Protein AF-A0A5C6Z8B6-F1 (afdb_monomer_lite)

Radius of gyration: 28.6 Å; chains: 1; bounding box: 38×40×84 Å

Foldseek 3Di:
DVPVVVVVVVVVVVVVVVVVVVVPPDDDDDDDDDDDDDDDPVRVCVVVVHDDDPDDDQDPPNVCVVVDPVSSVVVVVCCVPDPPNVVD

pLDDT: mean 86.29, std 9.7, range [51.97, 98.5]

Sequence (88 aa):
MTSRSLHRTTLALAMGAALLMVLAACAPIPKLAEPGRPIDGDEAVARLGLEAGPAEALDAQWWKAFRDPQLDALVEQAIANSPTLALA

Secondary structure (DSSP, 8-state):
--HHHHHHHHHHHHHHHHHHHHHT-----PPPPPPPPPPPHHHHHHHHTPPP---PPPPTTGGGGG--HHHHHHHHHHHHT-TTTTT-

Structure (mmCIF, N/CA/C/O backbone):
data_AF-A0A5C6Z8B6-F1
#
_entry.id   AF-A0A5C6Z8B6-F1
#
loop_
_atom_site.group_PDB
_atom_site.id
_atom_site.type_symbol
_atom_site.label_atom_id
_atom_site.label_alt_id
_atom_site.label_comp_id
_atom_site.label_asym_id
_atom_site.label_entity_id
_atom_site.label_seq_id
_atom_site.pdbx_PDB_ins_code
_atom_site.Cartn_x
_atom_site.Cartn_y
_atom_site.Cartn_z
_atom_site.occupancy
_atom_site.B_iso_or_equiv
_atom_site.auth_seq_id
_atom_site.auth_comp_id
_atom_site.auth_asym_id
_atom_site.auth_atom_id
_atom_site.pdbx_PDB_model_num
ATOM 1 N N . MET A 1 1 ? -10.299 17.655 61.263 1.00 51.97 1 MET A N 1
ATOM 2 C CA . MET A 1 1 ? -11.014 16.803 60.277 1.00 51.97 1 MET A CA 1
ATOM 3 C C . MET A 1 1 ? -11.150 17.433 58.875 1.00 51.97 1 MET A C 1
ATOM 5 O O . MET A 1 1 ? -11.634 16.766 57.975 1.00 51.97 1 MET A O 1
ATOM 9 N N . THR A 1 2 ? -10.671 18.663 58.643 1.00 58.47 2 THR A N 1
ATOM 10 C CA . THR A 1 2 ? -10.845 19.456 57.402 1.00 58.47 2 THR A CA 1
ATOM 11 C C . THR A 1 2 ? -9.836 19.149 56.283 1.00 58.47 2 THR A C 1
ATOM 13 O O . THR A 1 2 ? -10.199 19.159 55.110 1.00 58.47 2 THR A O 1
ATOM 16 N N . SER A 1 3 ? -8.593 18.789 56.624 1.00 59.62 3 SER A N 1
ATOM 17 C CA . SER A 1 3 ? -7.503 18.578 55.650 1.00 59.62 3 SER A CA 1
ATOM 18 C C . SER A 1 3 ? -7.758 17.421 54.665 1.00 59.62 3 SER A C 1
ATOM 20 O O . SER A 1 3 ? -7.497 17.551 53.474 1.00 59.62 3 SER A O 1
ATOM 22 N N . ARG A 1 4 ? -8.363 16.306 55.101 1.00 65.25 4 ARG A N 1
ATOM 23 C CA . ARG A 1 4 ? -8.678 15.167 54.209 1.00 65.25 4 ARG A CA 1
ATOM 24 C C . ARG A 1 4 ? -9.762 15.476 53.169 1.00 65.25 4 ARG A C 1
ATOM 26 O O . ARG A 1 4 ? -9.777 14.838 52.123 1.00 65.25 4 ARG A O 1
ATOM 33 N N . SER A 1 5 ? -10.655 16.428 53.446 1.00 64.38 5 SER A N 1
ATOM 34 C CA . SER A 1 5 ? -11.704 16.839 52.501 1.00 64.38 5 SER A CA 1
ATOM 35 C C . SER A 1 5 ? -11.127 17.720 51.388 1.00 64.38 5 SER A C 1
ATOM 37 O O . SER A 1 5 ? -11.403 17.493 50.214 1.00 64.38 5 SER A O 1
ATOM 39 N N . LEU A 1 6 ? -10.219 18.633 51.757 1.00 68.75 6 LEU A N 1
ATOM 40 C CA . LEU A 1 6 ? -9.494 19.520 50.839 1.00 68.75 6 LEU A CA 1
ATOM 41 C C . LEU A 1 6 ? -8.580 18.761 49.860 1.00 68.75 6 LEU A C 1
ATOM 43 O O . LEU A 1 6 ? -8.474 19.154 48.706 1.00 68.75 6 LEU A O 1
ATOM 47 N N . HIS A 1 7 ? -7.961 17.654 50.288 1.00 75.12 7 HIS A N 1
ATOM 48 C CA . HIS A 1 7 ? -7.131 16.817 49.406 1.00 75.12 7 HIS A CA 1
ATOM 49 C C . HIS A 1 7 ? -7.951 15.983 48.407 1.00 75.12 7 HIS A C 1
ATOM 51 O O . HIS A 1 7 ? -7.462 15.649 47.333 1.00 75.12 7 HIS A O 1
ATOM 57 N N . ARG A 1 8 ? -9.197 15.621 48.742 1.00 80.06 8 ARG A N 1
ATOM 58 C CA . ARG A 1 8 ? -10.068 14.838 47.846 1.00 80.06 8 ARG A CA 1
ATOM 59 C C . ARG A 1 8 ? -10.669 15.713 46.749 1.00 80.06 8 ARG A C 1
ATOM 61 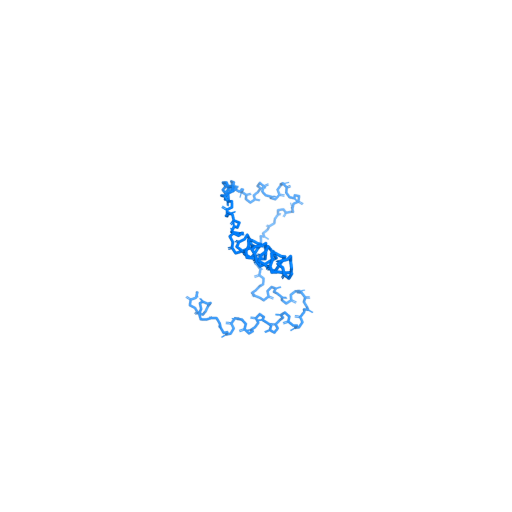O O . ARG A 1 8 ? -10.794 15.254 45.618 1.00 80.06 8 ARG A O 1
ATOM 68 N N . THR A 1 9 ? -10.998 16.966 47.063 1.00 81.50 9 THR A N 1
ATOM 69 C CA . THR A 1 9 ? -11.505 17.928 46.076 1.00 81.50 9 THR A CA 1
ATOM 70 C C . THR A 1 9 ? -10.420 18.383 45.103 1.00 81.50 9 THR A C 1
ATOM 72 O O . THR A 1 9 ? -10.690 18.449 43.907 1.00 81.50 9 THR A O 1
ATOM 75 N N . THR A 1 10 ? -9.185 18.617 45.562 1.00 86.06 10 THR A N 1
ATOM 76 C CA . THR A 1 10 ? -8.060 18.940 44.665 1.00 86.06 10 THR A CA 1
ATOM 77 C C . THR A 1 10 ? -7.705 17.784 43.732 1.00 86.06 10 THR A C 1
ATOM 79 O O . THR A 1 10 ? -7.474 18.020 42.548 1.00 86.06 10 THR A O 1
ATOM 82 N N . LEU A 1 11 ? -7.732 16.535 44.217 1.00 88.25 11 LEU A N 1
ATOM 83 C CA . LEU A 1 11 ? -7.476 15.359 43.379 1.00 88.25 11 LEU A CA 1
ATOM 84 C C . LEU A 1 11 ? -8.554 15.176 42.297 1.00 88.25 11 LEU A C 1
ATOM 86 O O . LEU A 1 11 ? -8.229 14.923 41.140 1.00 88.25 11 LEU A O 1
ATOM 90 N N . ALA A 1 12 ? -9.832 15.350 42.653 1.00 88.69 12 ALA A N 1
ATOM 91 C CA . ALA A 1 12 ? -10.941 15.257 41.704 1.00 88.69 12 ALA A CA 1
ATOM 92 C C . ALA A 1 12 ? -10.873 16.349 40.623 1.00 88.69 12 ALA A C 1
ATOM 94 O O . ALA A 1 12 ? -11.124 16.073 39.451 1.00 88.69 12 ALA A O 1
ATOM 95 N N . LEU A 1 13 ? -10.479 17.571 41.000 1.00 90.56 13 LEU A N 1
ATOM 96 C CA . LEU A 1 13 ? -10.323 18.679 40.060 1.00 90.56 13 LEU A CA 1
ATOM 97 C C . LEU A 1 13 ? -9.158 18.443 39.089 1.00 90.56 13 LEU A C 1
ATOM 99 O O . LEU A 1 13 ? -9.310 18.651 37.888 1.00 90.56 13 LEU A O 1
ATOM 103 N N . ALA A 1 14 ? -8.019 17.959 39.594 1.00 92.19 14 ALA A N 1
ATOM 104 C CA . ALA A 1 14 ? -6.860 17.619 38.770 1.00 92.19 14 ALA A CA 1
ATOM 105 C C . ALA A 1 14 ? -7.181 16.495 37.772 1.00 92.19 14 ALA A C 1
ATOM 107 O O . ALA A 1 14 ? -6.815 16.573 36.601 1.00 92.19 14 ALA A O 1
ATOM 108 N N . MET A 1 15 ? -7.920 15.479 38.219 1.00 93.75 15 MET A N 1
ATOM 109 C CA . MET A 1 15 ? -8.332 14.357 37.378 1.00 93.75 15 MET A CA 1
ATOM 110 C C . MET A 1 15 ? -9.359 14.778 36.318 1.00 93.75 15 MET A C 1
ATOM 112 O O . MET A 1 15 ? -9.263 14.353 35.169 1.00 93.75 15 MET A O 1
ATOM 116 N N . GLY A 1 16 ? -10.291 15.671 36.671 1.00 94.44 16 GLY A N 1
ATOM 117 C CA . GLY A 1 16 ? -11.222 16.281 35.720 1.00 94.44 16 GLY A CA 1
ATOM 118 C C . GLY A 1 16 ? -10.514 17.138 34.667 1.00 94.44 16 GLY A C 1
ATOM 119 O O . GLY A 1 16 ? -10.808 17.019 33.481 1.00 94.44 16 GLY A O 1
ATOM 120 N N . ALA A 1 17 ? -9.532 17.945 35.077 1.00 92.44 17 ALA A N 1
ATOM 121 C CA . ALA A 1 17 ? -8.729 18.752 34.159 1.00 92.44 17 ALA A CA 1
ATOM 122 C C . ALA A 1 17 ? -7.907 17.884 33.193 1.00 92.44 17 ALA A C 1
ATOM 124 O O . ALA A 1 17 ? -7.884 18.157 31.995 1.00 92.44 17 ALA A O 1
ATOM 125 N N . ALA A 1 18 ? -7.289 16.806 33.688 1.00 92.31 18 ALA A N 1
ATOM 126 C CA . ALA A 1 18 ? -6.551 15.861 32.853 1.00 92.31 18 ALA A CA 1
ATOM 127 C C . ALA A 1 18 ? -7.461 15.169 31.825 1.00 92.31 18 ALA A C 1
ATOM 129 O O . ALA A 1 18 ? -7.102 15.069 30.653 1.00 92.31 18 ALA A O 1
ATOM 130 N N . LEU A 1 19 ? -8.661 14.747 32.238 1.00 93.81 19 LEU A N 1
ATOM 131 C CA . LEU A 1 19 ? -9.631 14.117 31.342 1.00 93.81 19 LEU A CA 1
ATOM 132 C C . LEU A 1 19 ? -10.091 15.073 30.232 1.00 93.81 19 LEU A C 1
ATOM 134 O O . LEU A 1 19 ? -10.141 14.683 29.068 1.00 93.81 19 LEU A O 1
ATOM 138 N N . LEU A 1 20 ? -10.365 16.335 30.569 1.00 92.56 20 LEU A N 1
ATOM 139 C CA . LEU A 1 20 ? -10.714 17.361 29.582 1.00 92.56 20 LEU A CA 1
ATOM 140 C C . LEU A 1 20 ? -9.575 17.613 28.585 1.00 92.56 20 LEU A C 1
ATOM 142 O O . LEU A 1 20 ? -9.837 17.789 27.399 1.00 92.56 20 LEU A O 1
ATOM 146 N N . MET A 1 21 ? -8.321 17.582 29.042 1.00 90.25 21 MET A N 1
ATOM 147 C CA . MET A 1 21 ? -7.150 17.762 28.180 1.00 90.25 21 MET A CA 1
ATOM 148 C C . MET A 1 21 ? -6.998 16.619 27.167 1.00 90.25 21 MET A C 1
ATOM 150 O O . MET A 1 21 ? -6.685 16.870 26.007 1.00 90.25 21 MET A O 1
ATOM 154 N N . VAL A 1 22 ? -7.278 15.378 27.582 1.00 89.81 22 VAL A N 1
ATOM 155 C CA . VAL A 1 22 ? -7.275 14.200 26.696 1.00 89.81 22 VAL A CA 1
ATOM 156 C C . VAL A 1 22 ? -8.421 14.264 25.685 1.00 89.81 22 VAL A C 1
ATOM 158 O O . VAL A 1 22 ? -8.209 13.998 24.506 1.00 89.81 22 VAL A O 1
ATOM 161 N N . LEU A 1 23 ? -9.627 14.649 26.116 1.00 88.75 23 LEU A N 1
ATOM 162 C CA . LEU A 1 23 ? -10.788 14.757 25.223 1.00 88.75 23 LEU A CA 1
ATOM 163 C C . LEU A 1 23 ? -10.659 15.907 24.213 1.00 88.75 23 LEU A C 1
ATOM 165 O O . LEU A 1 23 ? -11.197 15.813 23.113 1.00 88.75 23 LEU A O 1
ATOM 169 N N . ALA A 1 24 ? -9.952 16.980 24.570 1.00 86.38 24 ALA A N 1
ATOM 170 C CA . ALA A 1 24 ? -9.723 18.129 23.698 1.00 86.38 24 ALA A CA 1
ATOM 171 C C . ALA A 1 24 ? -8.493 17.976 22.781 1.00 86.38 24 ALA A C 1
ATOM 173 O O . ALA A 1 24 ? -8.194 18.894 22.017 1.00 86.38 24 ALA A O 1
ATOM 174 N N . ALA A 1 25 ? -7.786 16.840 22.821 1.00 83.25 25 ALA A N 1
ATOM 175 C CA . ALA A 1 25 ? -6.567 16.591 22.048 1.00 83.25 25 ALA A CA 1
ATOM 176 C C . ALA A 1 25 ? -6.829 16.296 20.554 1.00 83.25 25 ALA A C 1
ATOM 178 O O . ALA A 1 25 ? -6.227 15.394 19.969 1.00 83.25 25 ALA A O 1
ATOM 179 N N . CYS A 1 26 ? -7.720 17.054 19.911 1.00 85.31 26 CYS A N 1
ATOM 180 C CA . CYS A 1 26 ? -7.886 16.992 18.463 1.00 85.31 26 CYS A CA 1
ATOM 181 C C . CYS A 1 26 ? -6.609 17.495 17.778 1.00 85.31 26 CYS A C 1
ATOM 183 O O . CYS A 1 26 ? -6.253 18.669 17.885 1.00 85.31 26 CYS A O 1
ATOM 185 N N . ALA A 1 27 ? -5.931 16.610 17.046 1.00 82.31 27 ALA A N 1
ATOM 186 C CA . ALA A 1 27 ? -4.834 16.997 16.173 1.00 82.31 27 ALA A CA 1
ATOM 187 C C . ALA A 1 27 ? -5.399 17.712 14.929 1.00 82.31 27 ALA A C 1
ATOM 189 O O . ALA A 1 27 ? -6.272 17.151 14.258 1.00 82.31 27 ALA A O 1
ATOM 190 N N . PRO A 1 28 ? -4.935 18.929 14.590 1.00 83.94 28 PRO A N 1
ATOM 191 C CA . PRO A 1 28 ? -5.315 19.552 13.332 1.00 83.94 28 PRO A CA 1
ATOM 192 C C . PRO A 1 28 ? -4.785 18.704 12.173 1.00 83.94 28 PRO A C 1
ATOM 194 O O . PRO A 1 28 ? -3.615 18.323 12.165 1.00 83.94 28 PRO A O 1
ATOM 197 N N . ILE A 1 29 ? -5.637 18.421 11.186 1.00 83.56 29 ILE A N 1
ATOM 198 C CA . ILE A 1 29 ? -5.197 17.794 9.937 1.00 83.56 29 ILE A CA 1
ATOM 199 C C . ILE A 1 29 ? -4.346 18.840 9.204 1.00 83.56 29 ILE A C 1
ATOM 201 O O . ILE A 1 29 ? -4.881 19.893 8.840 1.00 83.56 29 ILE A O 1
ATOM 205 N N . PRO A 1 30 ? -3.033 18.614 9.014 1.00 83.75 30 PRO A N 1
ATOM 206 C CA . PRO A 1 30 ? -2.211 19.562 8.285 1.00 83.75 30 PRO A CA 1
ATOM 207 C C . PRO A 1 30 ? -2.716 19.646 6.847 1.00 83.75 30 PRO A C 1
ATOM 209 O O . PRO A 1 30 ? -3.113 18.644 6.248 1.00 83.75 30 PRO A O 1
ATOM 212 N N . LYS A 1 31 ? -2.689 20.851 6.276 1.00 87.06 31 LYS A N 1
ATOM 213 C CA . LYS A 1 31 ? -2.933 21.011 4.845 1.00 87.06 31 LYS A CA 1
ATOM 214 C C . LYS A 1 31 ? -1.881 20.180 4.106 1.00 87.06 31 LYS A C 1
ATOM 216 O O . LYS A 1 31 ? -0.688 20.384 4.331 1.00 87.06 31 LYS A O 1
ATOM 221 N N . LEU A 1 32 ? -2.318 19.239 3.266 1.00 83.44 32 LEU A N 1
ATOM 222 C CA . LEU A 1 32 ? -1.394 18.515 2.396 1.00 83.44 32 LEU A CA 1
ATOM 223 C C . LEU A 1 32 ? -0.641 19.530 1.532 1.00 83.44 32 LEU A C 1
ATOM 225 O O . LEU A 1 32 ? -1.215 20.531 1.092 1.00 83.44 32 LEU A O 1
ATOM 229 N N . ALA A 1 33 ? 0.648 19.270 1.321 1.00 86.25 33 ALA A N 1
ATOM 230 C CA . ALA A 1 33 ? 1.426 20.006 0.340 1.00 86.25 33 ALA A CA 1
ATOM 231 C C . ALA A 1 33 ? 0.759 19.919 -1.039 1.00 86.25 33 ALA A C 1
ATOM 233 O O . ALA A 1 33 ? -0.008 18.992 -1.318 1.00 86.25 33 ALA A O 1
ATOM 234 N N . GLU A 1 34 ? 1.068 20.899 -1.883 1.00 87.25 34 GLU A N 1
ATOM 235 C CA . GLU A 1 34 ? 0.599 20.920 -3.264 1.00 87.25 34 GLU A CA 1
ATOM 236 C C . GLU A 1 34 ? 0.930 19.578 -3.945 1.00 87.25 34 GLU A C 1
ATOM 238 O O . GLU A 1 34 ? 2.034 19.055 -3.734 1.00 87.25 34 GLU A O 1
ATOM 243 N N . PRO A 1 35 ? 0.004 18.998 -4.732 1.00 83.56 35 PRO A N 1
ATOM 244 C CA . PRO A 1 35 ? 0.275 17.766 -5.455 1.00 83.56 35 PRO A CA 1
ATOM 245 C C . PRO A 1 35 ? 1.556 17.893 -6.282 1.00 83.56 35 PRO A C 1
ATOM 247 O O . PRO A 1 35 ? 1.816 18.926 -6.902 1.00 83.56 35 PRO A O 1
ATOM 250 N N . GLY A 1 36 ? 2.368 16.835 -6.292 1.00 83.31 36 GLY A N 1
ATOM 251 C CA . GLY A 1 36 ? 3.576 16.801 -7.110 1.00 83.31 36 GLY A CA 1
ATOM 252 C C . GLY A 1 36 ? 3.264 17.014 -8.596 1.00 83.31 36 GLY A C 1
ATOM 253 O O . GLY A 1 36 ? 2.196 16.640 -9.082 1.00 83.31 36 GLY A O 1
ATOM 254 N N . ARG A 1 37 ? 4.216 17.602 -9.333 1.00 88.31 37 ARG A N 1
ATOM 255 C CA . ARG A 1 37 ? 4.119 17.740 -10.794 1.00 88.31 37 ARG A CA 1
ATOM 256 C C . ARG A 1 37 ? 4.084 16.342 -11.439 1.00 88.31 37 ARG A C 1
ATOM 258 O O . ARG A 1 37 ? 4.943 15.529 -11.087 1.00 88.31 37 ARG A O 1
ATOM 265 N N . PRO A 1 38 ? 3.174 16.073 -12.396 1.00 86.31 38 PRO A N 1
ATOM 266 C CA . PRO A 1 38 ? 3.225 14.856 -13.199 1.00 86.31 38 PRO A CA 1
ATOM 267 C C . PRO A 1 38 ? 4.591 14.728 -13.876 1.00 86.31 38 PRO A C 1
ATOM 269 O O . PRO A 1 38 ? 5.105 15.709 -14.422 1.00 86.31 38 PRO A O 1
ATOM 272 N N . ILE A 1 39 ? 5.175 13.536 -13.822 1.00 88.56 39 ILE A N 1
ATOM 273 C CA . ILE A 1 39 ? 6.395 13.212 -14.562 1.00 88.56 39 ILE A CA 1
ATOM 274 C C . ILE A 1 39 ? 6.005 12.424 -15.806 1.00 88.56 39 ILE A C 1
ATOM 276 O O . ILE A 1 39 ? 5.096 11.596 -15.754 1.00 88.56 39 ILE A O 1
ATOM 280 N N . ASP A 1 40 ? 6.681 12.705 -16.912 1.00 89.12 40 ASP A N 1
ATOM 281 C CA . ASP A 1 40 ? 6.563 11.883 -18.109 1.00 89.12 40 ASP A CA 1
ATOM 282 C C . ASP A 1 40 ? 7.214 10.507 -17.872 1.00 89.12 40 ASP A C 1
ATOM 284 O O . ASP A 1 40 ? 8.136 10.387 -17.057 1.00 89.12 40 ASP A O 1
ATOM 288 N N . GLY A 1 41 ? 6.727 9.473 -18.561 1.00 83.75 41 GLY A N 1
ATOM 289 C CA . GLY A 1 41 ? 7.245 8.110 -18.427 1.00 83.75 41 GLY A CA 1
ATOM 290 C C . GLY A 1 41 ? 8.741 8.019 -18.733 1.00 83.75 41 GLY A C 1
ATOM 291 O O . GLY A 1 41 ? 9.477 7.389 -17.973 1.00 83.75 41 GLY A O 1
ATOM 292 N N . ASP A 1 42 ? 9.215 8.725 -19.759 1.00 85.56 42 ASP A N 1
ATOM 293 C CA . ASP A 1 42 ? 10.628 8.722 -20.142 1.00 85.56 42 ASP A CA 1
ATOM 294 C C . ASP A 1 42 ? 11.483 9.474 -19.107 1.00 85.56 42 ASP A C 1
ATOM 296 O O . ASP A 1 42 ? 12.581 9.032 -18.749 1.00 85.56 42 ASP A O 1
ATOM 300 N N . GLU A 1 43 ? 10.956 10.576 -18.550 1.00 88.94 43 G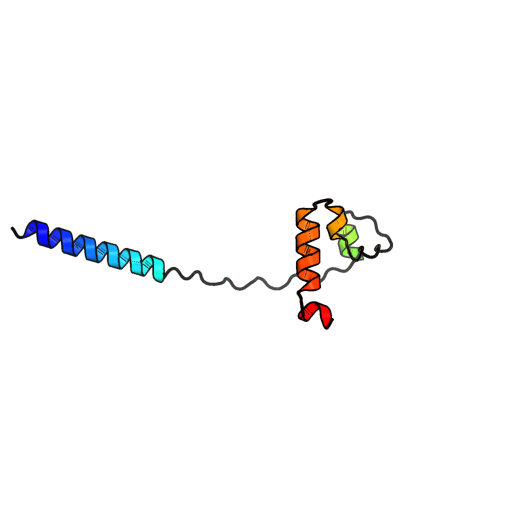LU A N 1
ATOM 301 C CA . GLU A 1 43 ? 11.594 11.298 -17.436 1.00 88.94 43 GLU A CA 1
ATOM 302 C C . GLU A 1 43 ? 11.721 10.382 -16.205 1.00 88.94 43 GLU A C 1
ATOM 304 O O . GLU A 1 43 ? 12.759 10.367 -15.537 1.00 88.94 43 GLU A O 1
ATOM 309 N N . ALA A 1 44 ? 10.683 9.596 -15.907 1.00 87.25 44 ALA A N 1
ATOM 310 C CA . ALA A 1 44 ? 10.665 8.663 -14.786 1.00 87.25 44 ALA A CA 1
ATOM 311 C C . ALA A 1 44 ? 11.708 7.552 -14.949 1.00 87.25 44 ALA A C 1
ATOM 313 O O . ALA A 1 44 ? 12.483 7.303 -14.024 1.00 87.25 44 ALA A O 1
ATOM 314 N N . VAL A 1 45 ? 11.759 6.924 -16.126 1.00 88.69 45 VAL A N 1
ATOM 315 C CA . VAL A 1 45 ? 12.697 5.838 -16.444 1.00 88.69 45 VAL A CA 1
ATOM 316 C C . VAL A 1 45 ? 14.141 6.301 -16.256 1.00 88.69 45 VAL A C 1
ATOM 318 O O . VAL A 1 45 ? 14.903 5.663 -15.525 1.00 88.69 45 VAL A O 1
ATOM 321 N N . ALA A 1 46 ? 14.494 7.462 -16.816 1.00 87.31 46 ALA A N 1
ATOM 322 C CA . ALA A 1 46 ? 15.836 8.027 -16.697 1.00 87.31 46 ALA A CA 1
ATOM 323 C C . ALA A 1 46 ? 16.209 8.373 -15.245 1.00 87.31 46 ALA A C 1
ATOM 325 O O . ALA A 1 46 ? 17.330 8.114 -14.807 1.00 87.31 46 ALA A O 1
ATOM 326 N N . ARG A 1 47 ? 15.273 8.944 -14.475 1.00 89.75 47 ARG A N 1
ATOM 327 C CA . ARG A 1 47 ? 15.514 9.347 -13.078 1.00 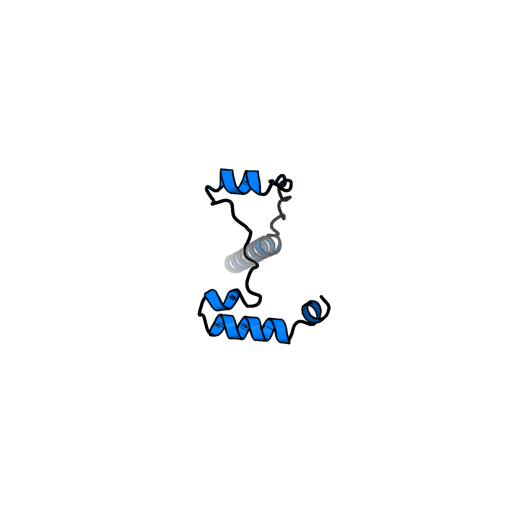89.75 47 ARG A CA 1
ATOM 328 C C . ARG A 1 47 ? 15.623 8.168 -12.116 1.00 89.75 47 ARG A C 1
ATOM 330 O O . ARG A 1 47 ? 16.299 8.293 -11.097 1.00 89.75 47 ARG A O 1
ATOM 337 N N . LEU A 1 48 ? 14.939 7.066 -12.409 1.00 88.94 48 LEU A N 1
ATOM 338 C CA . LEU A 1 48 ? 14.892 5.873 -11.563 1.00 88.94 48 LEU A CA 1
ATOM 339 C C . LEU A 1 48 ? 15.928 4.812 -11.962 1.00 88.94 48 LEU A C 1
ATOM 341 O O . LEU A 1 48 ? 16.055 3.809 -11.264 1.00 88.94 48 LEU A O 1
ATOM 345 N N . GLY A 1 49 ? 16.671 5.027 -13.055 1.00 87.81 49 GLY A N 1
ATOM 346 C CA . GLY A 1 49 ? 17.626 4.047 -13.576 1.00 87.81 49 GLY A CA 1
ATOM 347 C C . GLY A 1 49 ? 16.947 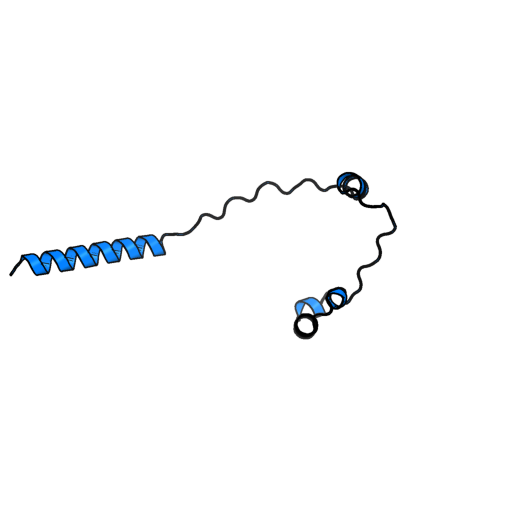2.764 -14.059 1.00 87.81 49 GLY A C 1
ATOM 348 O O . GLY A 1 49 ? 17.523 1.686 -13.938 1.00 87.81 49 GLY A O 1
ATOM 349 N N . LEU A 1 50 ? 15.708 2.875 -14.544 1.00 85.00 50 LEU A N 1
ATOM 350 C CA . LEU A 1 50 ? 14.953 1.753 -15.094 1.00 85.00 50 LEU A CA 1
ATOM 351 C C . LEU A 1 50 ? 15.361 1.519 -16.551 1.00 85.00 50 LEU A C 1
ATOM 353 O O . LEU A 1 50 ? 15.798 2.440 -17.243 1.00 85.00 50 LEU A O 1
ATOM 357 N N . GLU A 1 51 ? 15.185 0.294 -17.034 1.00 81.62 51 GLU A N 1
ATOM 358 C CA . GLU A 1 51 ? 15.312 0.014 -18.461 1.00 81.62 51 GLU A CA 1
ATOM 359 C C . GLU A 1 51 ? 14.017 0.399 -19.183 1.00 81.62 51 GLU A C 1
ATOM 361 O O . GLU A 1 51 ? 12.918 0.034 -18.761 1.00 81.62 51 GLU A O 1
ATOM 366 N N . ALA A 1 52 ? 14.148 1.157 -20.273 1.00 73.50 52 ALA A N 1
ATOM 367 C CA . ALA A 1 52 ? 13.023 1.474 -21.140 1.00 73.50 52 ALA A CA 1
ATOM 368 C C . ALA A 1 52 ? 12.632 0.224 -21.942 1.00 73.50 52 ALA A C 1
ATOM 370 O O . ALA A 1 52 ? 13.445 -0.325 -22.687 1.00 73.50 52 ALA A O 1
ATOM 371 N N . GLY A 1 53 ? 11.381 -0.208 -21.816 1.00 72.06 53 GLY A N 1
ATOM 372 C CA . GLY A 1 53 ? 10.840 -1.353 -22.540 1.00 72.06 53 GLY A CA 1
ATOM 373 C C . GLY A 1 53 ? 9.316 -1.289 -22.621 1.00 72.06 53 GLY A C 1
ATOM 374 O O . GLY A 1 53 ? 8.702 -0.480 -21.919 1.00 72.06 53 GLY A O 1
ATOM 375 N N . PRO A 1 54 ? 8.683 -2.105 -23.484 1.00 73.00 54 PRO A N 1
ATOM 376 C CA . PRO A 1 54 ? 7.233 -2.220 -23.491 1.00 73.00 54 PRO A CA 1
ATOM 377 C C . PRO A 1 54 ? 6.768 -2.600 -22.085 1.00 73.00 54 PRO A C 1
ATOM 379 O O . PRO A 1 54 ? 7.231 -3.592 -21.525 1.00 73.00 54 PRO A O 1
ATOM 382 N N . ALA A 1 55 ? 5.883 -1.785 -21.510 1.00 71.00 55 ALA A N 1
ATOM 383 C CA . ALA A 1 55 ? 5.286 -2.093 -20.223 1.00 71.00 55 ALA A CA 1
ATOM 384 C C . ALA A 1 55 ? 4.536 -3.422 -20.347 1.00 71.00 55 ALA A C 1
ATOM 386 O O . ALA A 1 55 ? 3.567 -3.531 -21.103 1.00 71.00 55 ALA A O 1
ATOM 387 N N . GLU A 1 56 ? 5.004 -4.438 -19.628 1.00 75.69 56 GLU A N 1
ATOM 388 C CA . GLU A 1 56 ? 4.273 -5.690 -19.513 1.00 75.69 56 GLU A CA 1
ATOM 389 C C . GLU A 1 56 ? 2.970 -5.420 -18.759 1.00 75.69 56 GLU A C 1
ATOM 391 O O . GLU A 1 56 ? 2.949 -4.723 -17.739 1.00 75.69 56 GLU A O 1
ATOM 396 N N . ALA A 1 57 ? 1.862 -5.937 -19.288 1.00 80.12 57 ALA A N 1
ATOM 397 C CA . ALA A 1 57 ? 0.594 -5.844 -18.590 1.00 80.12 57 ALA A CA 1
ATOM 398 C C . ALA A 1 57 ? 0.712 -6.598 -17.260 1.00 80.12 57 ALA A C 1
ATOM 400 O O . ALA A 1 57 ? 1.136 -7.754 -17.228 1.00 80.12 57 ALA A O 1
ATOM 401 N N . LEU A 1 58 ? 0.333 -5.937 -16.165 1.00 84.38 58 LEU A N 1
ATOM 402 C CA . LEU A 1 58 ? 0.231 -6.582 -14.861 1.00 84.38 58 LEU A CA 1
ATOM 403 C C . LEU A 1 58 ? -0.758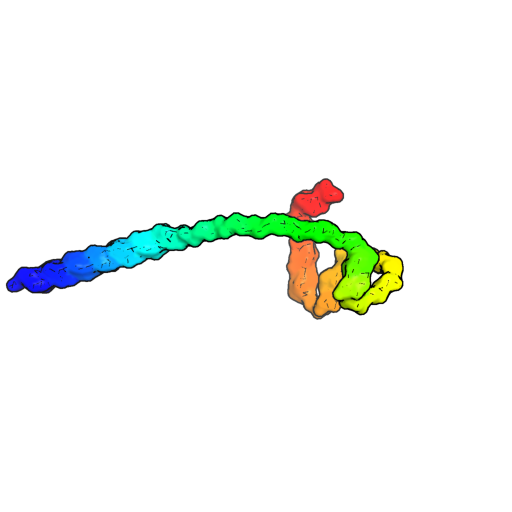 -7.746 -14.943 1.00 84.38 58 LEU A C 1
ATOM 405 O O . LEU A 1 58 ? -1.862 -7.598 -15.472 1.00 84.38 58 LEU A O 1
ATOM 409 N N . ASP A 1 59 ? -0.361 -8.889 -14.390 1.00 90.69 59 ASP A N 1
ATOM 410 C CA . ASP A 1 59 ? -1.236 -10.049 -14.276 1.00 90.69 59 ASP A CA 1
ATOM 411 C C . ASP A 1 59 ? -2.498 -9.682 -13.475 1.00 90.69 59 ASP A C 1
ATOM 413 O O . ASP A 1 59 ? -2.430 -8.996 -12.449 1.00 90.69 59 ASP A O 1
ATOM 417 N N . ALA A 1 60 ? -3.665 -10.141 -13.931 1.00 90.94 60 ALA A N 1
ATOM 418 C CA . ALA A 1 60 ? -4.933 -9.863 -13.256 1.00 90.94 60 ALA A CA 1
ATOM 419 C C . ALA A 1 60 ? -4.950 -10.389 -11.810 1.00 90.94 60 ALA A C 1
ATOM 421 O O . ALA A 1 60 ? -5.624 -9.824 -10.952 1.00 90.94 60 ALA A O 1
ATOM 422 N N . GLN A 1 61 ? -4.181 -11.444 -11.540 1.00 94.00 61 GLN A N 1
ATOM 423 C CA . GLN A 1 61 ? -3.935 -12.037 -10.233 1.00 94.00 61 GLN A CA 1
ATOM 424 C C . GLN A 1 61 ? -2.514 -11.742 -9.730 1.00 94.00 61 GLN A C 1
ATOM 426 O O . GLN A 1 61 ? -1.880 -12.600 -9.115 1.00 94.00 61 GLN A O 1
ATOM 431 N N . TRP A 1 62 ? -2.012 -10.519 -9.947 1.00 94.19 62 TRP A N 1
ATOM 432 C CA . TRP A 1 62 ? -0.671 -10.073 -9.536 1.00 94.19 62 TRP A CA 1
ATOM 433 C C . TRP A 1 62 ? -0.297 -10.449 -8.091 1.00 94.19 62 TRP A C 1
ATOM 435 O O . TRP A 1 62 ? 0.870 -10.715 -7.801 1.00 94.19 62 TRP A O 1
ATOM 445 N N . TRP A 1 63 ? -1.271 -10.516 -7.176 1.00 96.12 63 TRP A N 1
ATOM 446 C CA . TRP A 1 63 ? -1.040 -10.862 -5.771 1.00 96.12 63 TRP A CA 1
ATOM 447 C C . TRP A 1 63 ? -0.543 -12.306 -5.577 1.00 96.12 63 TRP A C 1
ATOM 449 O O . TRP A 1 63 ? 0.099 -12.609 -4.572 1.00 96.12 63 TRP A O 1
ATOM 459 N N . LYS A 1 64 ? -0.753 -13.208 -6.545 1.00 96.44 64 LYS A N 1
ATOM 460 C CA . LYS A 1 64 ? -0.247 -14.589 -6.480 1.00 96.44 64 LYS A CA 1
ATOM 461 C C . LYS A 1 64 ? 1.275 -14.672 -6.556 1.00 96.44 64 LYS A C 1
ATOM 463 O O . LYS A 1 64 ? 1.857 -15.632 -6.049 1.00 96.44 64 LYS A O 1
ATOM 468 N N . ALA A 1 65 ? 1.942 -13.646 -7.087 1.00 95.56 65 ALA A N 1
ATOM 469 C CA . ALA A 1 65 ? 3.402 -13.566 -7.100 1.00 95.56 65 ALA A CA 1
ATOM 470 C C . ALA A 1 65 ? 4.017 -13.577 -5.684 1.00 95.56 65 ALA A C 1
ATOM 472 O O . ALA A 1 65 ? 5.148 -14.033 -5.507 1.00 95.56 65 ALA A O 1
ATOM 473 N N . PHE A 1 66 ? 3.264 -13.151 -4.662 1.00 96.69 66 PHE A N 1
ATOM 474 C CA . PHE A 1 66 ? 3.713 -13.177 -3.267 1.00 96.69 66 PHE A CA 1
ATOM 475 C C . PHE A 1 66 ? 3.763 -14.588 -2.672 1.00 96.69 66 PHE A C 1
ATOM 477 O O . PHE A 1 66 ? 4.464 -14.799 -1.684 1.00 96.69 66 PHE A O 1
ATOM 484 N N . ARG A 1 67 ? 3.071 -15.565 -3.281 1.00 97.31 67 ARG A N 1
ATOM 485 C CA . ARG A 1 67 ? 2.992 -16.961 -2.813 1.00 97.31 67 ARG A CA 1
ATOM 486 C C . ARG A 1 67 ? 2.564 -17.089 -1.344 1.00 97.31 67 ARG A C 1
ATOM 488 O O . ARG A 1 67 ? 3.021 -17.985 -0.639 1.00 97.31 67 ARG A O 1
ATOM 495 N N . ASP A 1 68 ? 1.681 -16.200 -0.902 1.00 98.50 68 ASP A N 1
ATOM 496 C CA . ASP A 1 68 ? 1.090 -16.214 0.433 1.00 98.50 68 ASP A CA 1
ATOM 497 C C . ASP A 1 68 ? -0.356 -16.749 0.347 1.00 98.50 68 ASP A C 1
ATOM 499 O O . ASP A 1 68 ? -1.227 -16.061 -0.192 1.00 98.50 68 ASP A O 1
ATOM 503 N N . PRO A 1 69 ? -0.637 -17.961 0.867 1.00 97.88 69 PRO A N 1
ATOM 504 C CA . PRO A 1 69 ? -1.978 -18.545 0.830 1.00 97.88 69 PRO A CA 1
ATOM 505 C C . PRO A 1 69 ? -3.022 -17.755 1.626 1.00 97.88 69 PRO A C 1
ATOM 507 O O . PRO A 1 69 ? -4.207 -17.799 1.300 1.00 97.88 69 PRO A O 1
ATOM 510 N N . GLN A 1 70 ? -2.608 -17.050 2.682 1.00 98.31 70 GLN A N 1
ATOM 511 C CA . GLN A 1 70 ? -3.512 -16.201 3.452 1.00 98.31 70 GLN A CA 1
ATOM 512 C C . GLN A 1 70 ? -3.899 -14.970 2.635 1.00 98.31 70 GLN A C 1
ATOM 514 O O . GLN A 1 70 ? -5.079 -14.627 2.580 1.00 98.31 70 GLN A O 1
ATOM 519 N N . LEU A 1 71 ? -2.926 -14.331 1.981 1.00 98.31 71 LEU A N 1
ATOM 520 C CA . LEU A 1 71 ? -3.193 -13.200 1.095 1.00 98.31 71 LEU A CA 1
ATOM 521 C C . LEU A 1 71 ? -4.120 -13.603 -0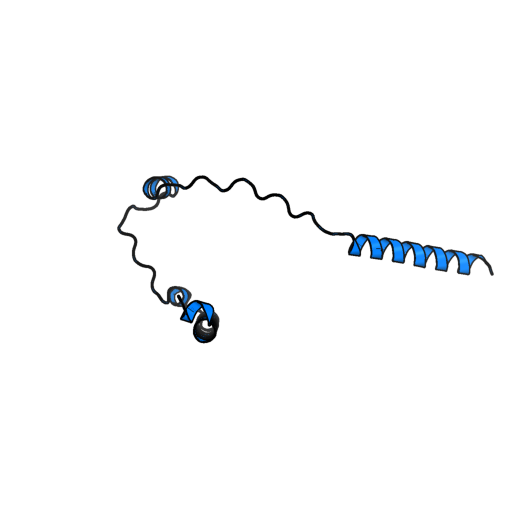.053 1.00 98.31 71 LEU A C 1
ATOM 523 O O . LEU A 1 71 ? -5.074 -12.885 -0.336 1.00 98.31 71 LEU A O 1
ATOM 527 N N . ASP A 1 72 ? -3.862 -14.752 -0.679 1.00 98.12 72 ASP A N 1
ATOM 528 C CA . ASP A 1 72 ? -4.677 -15.251 -1.788 1.00 98.12 72 ASP A CA 1
ATOM 529 C C . ASP A 1 72 ? -6.145 -15.405 -1.364 1.00 98.12 72 ASP A C 1
ATOM 531 O O . ASP A 1 72 ? -7.039 -14.825 -1.979 1.00 98.12 72 ASP A O 1
ATOM 535 N N . ALA A 1 73 ? -6.385 -16.058 -0.220 1.00 97.94 73 ALA A N 1
ATOM 536 C CA . ALA A 1 73 ? -7.728 -16.226 0.327 1.00 97.94 73 ALA A CA 1
ATOM 537 C C . ALA A 1 73 ? -8.419 -14.886 0.641 1.00 97.94 73 ALA A C 1
ATOM 539 O O . ALA A 1 73 ? -9.611 -14.727 0.375 1.00 97.94 73 ALA A O 1
ATOM 540 N N . LEU A 1 74 ? -7.687 -13.914 1.193 1.00 97.75 74 LEU A N 1
ATOM 541 C CA . LEU A 1 74 ? -8.239 -12.596 1.517 1.00 97.75 74 LEU A CA 1
ATOM 542 C C . LEU A 1 74 ? -8.627 -11.810 0.261 1.00 97.75 74 LEU A C 1
ATOM 544 O O . LEU A 1 74 ? -9.692 -11.191 0.233 1.00 97.75 74 LEU A O 1
ATOM 548 N N . VAL A 1 75 ? -7.790 -11.832 -0.779 1.00 96.81 75 VAL A N 1
ATOM 549 C CA . VAL A 1 75 ? -8.071 -11.116 -2.030 1.00 96.81 75 VAL A CA 1
ATOM 550 C C . VAL A 1 75 ? -9.235 -11.763 -2.777 1.00 96.81 75 VAL A C 1
ATOM 552 O O . VAL A 1 75 ? -10.137 -11.050 -3.219 1.00 96.81 75 VAL A O 1
ATOM 555 N N . GLU A 1 76 ? -9.284 -13.095 -2.857 1.00 95.69 76 GLU A N 1
ATOM 556 C CA . GLU A 1 76 ? -10.413 -13.807 -3.467 1.00 95.69 76 GLU A CA 1
ATOM 557 C C . GLU A 1 76 ? -11.736 -13.482 -2.758 1.00 95.69 76 GLU A C 1
ATOM 559 O O . GLU A 1 76 ? -12.734 -13.161 -3.410 1.00 95.69 76 GLU A O 1
ATOM 564 N N . GLN A 1 77 ? -11.740 -13.476 -1.421 1.00 96.25 77 GLN A N 1
ATOM 565 C CA . GLN A 1 77 ? -12.909 -13.082 -0.632 1.00 96.25 77 GLN A CA 1
ATOM 566 C C . GLN A 1 77 ? -13.311 -11.625 -0.873 1.00 96.25 77 GLN A C 1
ATOM 568 O O . GLN A 1 77 ? -14.503 -11.338 -1.005 1.00 96.25 77 GLN A O 1
ATOM 573 N N . ALA A 1 78 ? -12.347 -10.705 -0.934 1.00 94.88 78 ALA A N 1
ATOM 574 C CA . ALA A 1 78 ? -12.615 -9.289 -1.157 1.00 94.88 78 ALA A CA 1
ATOM 575 C C . ALA A 1 78 ? -13.229 -9.036 -2.539 1.00 94.88 78 ALA A C 1
ATOM 577 O O . ALA A 1 78 ? -14.203 -8.295 -2.643 1.00 94.88 78 ALA A O 1
ATOM 578 N N . ILE A 1 79 ? -12.705 -9.680 -3.585 1.00 94.44 79 ILE A N 1
ATOM 579 C CA . ILE A 1 79 ? -13.227 -9.543 -4.950 1.00 94.44 79 ILE A CA 1
ATOM 580 C C . ILE A 1 79 ? -14.633 -10.144 -5.048 1.00 94.44 79 ILE A C 1
ATOM 582 O O . ILE A 1 79 ? -15.543 -9.482 -5.544 1.00 94.44 79 ILE A O 1
ATOM 586 N N . ALA A 1 80 ? -14.843 -11.357 -4.525 1.00 93.75 80 ALA A N 1
ATOM 587 C CA . ALA A 1 80 ? -16.139 -12.036 -4.589 1.00 93.75 80 ALA A CA 1
ATOM 588 C C . ALA A 1 80 ? -17.263 -11.272 -3.867 1.00 93.75 80 ALA A C 1
ATOM 590 O O . ALA A 1 80 ? -18.425 -11.363 -4.260 1.00 93.75 80 ALA A O 1
ATOM 591 N N . ASN A 1 81 ? -16.923 -10.513 -2.822 1.00 92.19 81 ASN A N 1
ATOM 592 C CA . ASN A 1 81 ? -17.881 -9.794 -1.985 1.00 92.19 81 ASN A CA 1
ATOM 593 C C . ASN A 1 81 ? -17.811 -8.269 -2.158 1.00 92.19 81 ASN A C 1
ATOM 595 O O . ASN A 1 81 ? -18.227 -7.544 -1.254 1.00 92.19 81 ASN A O 1
ATOM 599 N N . SER A 1 82 ? -17.299 -7.768 -3.288 1.00 92.00 82 SER A N 1
ATOM 600 C CA . SER A 1 82 ? -17.225 -6.330 -3.573 1.00 92.00 82 SER A CA 1
ATOM 601 C C . SER A 1 82 ? -18.233 -5.914 -4.653 1.00 92.00 82 SER A C 1
ATOM 603 O O . SER A 1 82 ? -17.951 -6.023 -5.849 1.00 92.00 82 SER A O 1
ATOM 605 N N . PRO A 1 83 ? -19.409 -5.382 -4.263 1.00 88.06 83 PRO A N 1
ATOM 606 C CA . PRO A 1 83 ? -20.402 -4.887 -5.212 1.00 88.06 83 PRO A CA 1
ATOM 607 C C . PRO A 1 83 ? -19.870 -3.766 -6.104 1.00 88.06 83 PRO A C 1
ATOM 609 O O . PRO A 1 83 ? -20.278 -3.649 -7.251 1.00 88.06 83 PRO A O 1
ATOM 612 N N . THR A 1 84 ? -18.961 -2.936 -5.592 1.00 89.94 84 THR A N 1
ATOM 613 C CA . THR A 1 84 ? -18.381 -1.827 -6.356 1.00 89.94 84 THR A CA 1
ATOM 614 C C . THR A 1 84 ? -17.427 -2.311 -7.441 1.00 89.94 84 THR A C 1
ATOM 616 O O . THR A 1 84 ? -17.389 -1.704 -8.504 1.00 89.94 84 THR A O 1
ATOM 619 N N . LEU A 1 85 ? -16.697 -3.409 -7.213 1.00 83.31 85 LEU A N 1
ATOM 620 C CA . LEU A 1 85 ? -15.850 -4.019 -8.244 1.00 83.31 85 LEU A CA 1
ATOM 621 C C . LEU A 1 85 ? -16.670 -4.756 -9.307 1.00 83.31 85 LEU A C 1
ATOM 623 O O . LEU A 1 85 ? -16.278 -4.765 -10.465 1.00 83.31 85 LEU A O 1
ATOM 627 N N . ALA A 1 86 ? -17.822 -5.327 -8.947 1.00 75.94 86 ALA A N 1
ATOM 628 C CA . ALA A 1 86 ? -18.706 -5.995 -9.905 1.00 75.94 86 ALA A CA 1
ATOM 629 C C . ALA A 1 86 ? -19.363 -5.039 -10.925 1.00 75.94 86 ALA A C 1
ATOM 631 O O . ALA A 1 86 ? -19.897 -5.496 -11.932 1.00 75.94 86 ALA A O 1
ATOM 632 N N . LEU A 1 87 ? -19.360 -3.732 -10.645 1.00 77.62 87 LEU A N 1
ATOM 633 C CA . LEU A 1 87 ? -19.959 -2.689 -11.485 1.00 77.62 87 LEU A CA 1
ATOM 634 C C . LEU A 1 87 ? -18.944 -1.958 -12.385 1.00 77.62 87 LEU A C 1
ATOM 636 O O . LEU A 1 87 ? -19.360 -1.062 -13.121 1.00 77.62 87 LEU A O 1
ATOM 640 N N . ALA A 1 88 ? -17.650 -2.276 -12.271 1.00 69.12 88 ALA A N 1
ATOM 641 C CA . ALA A 1 88 ? -16.557 -1.604 -12.980 1.00 69.12 88 ALA A CA 1
ATOM 642 C C . ALA A 1 88 ? -16.405 -2.052 -14.442 1.00 69.12 88 ALA A C 1
ATOM 644 O O . ALA A 1 88 ? -16.754 -3.212 -14.758 1.00 69.12 88 ALA A O 1
#